Protein AF-A0A7X0UBL9-F1 (afdb_monomer)

Sequence (136 aa):
MKGVYTKIQSGEQHALANAWVKRYEEIGSYGSDPDLKVQTFWVYEAFSDAVQNDPELAWALILAVLELTNNDYVLDNLSAGPLEDLLSMHGAAFIDRAEVRAKTDPDFKRLLSGVWKGGRMSDEVWMRIEKVVSND

Organism: NCBI:txid592050

Radius of gyration: 14.84 Å; Cα contacts (8 Å, |Δi|>4): 138; chains: 1; bounding box: 39×34×41 Å

Nearest PDB structures (foldseek):
  8jas-assembly1_E  TM=2.717E-01  e=2.874E+00  Homo sapiens
  8adg-assembly1_D  TM=2.373E-01  e=9.770E+00  Escherichia coli K-12

Secondary structure (DSSP, 8-state):
---------HHHHHHHHHHHHHHHHHHTSTT--TTHHHHTHHHHHHHHHHHHH-HHHHHHHHHHHHHH---HHHHHHHIIIIIHHHHHHHHHHHHHHHHHHHHH-HHHHHHHHT--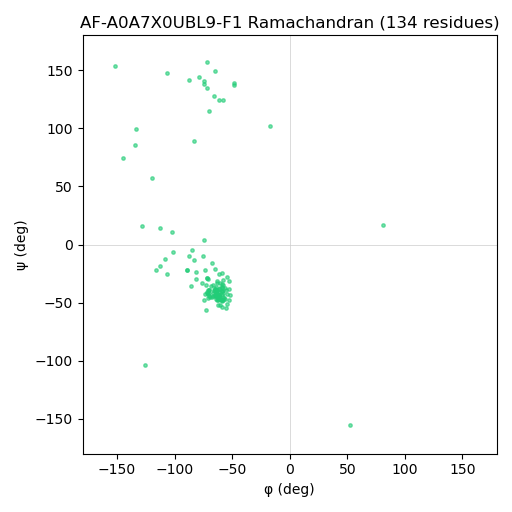-TTTS-HHHHHHHHHHHT--

pLDDT: mean 90.68, std 14.32, range [35.56, 98.69]

Mean predicted aligned error: 5.16 Å

Structure (mmCIF, N/CA/C/O backbone):
data_AF-A0A7X0UBL9-F1
#
_entry.id   AF-A0A7X0UBL9-F1
#
loop_
_atom_site.group_PDB
_atom_site.id
_atom_site.type_symbol
_atom_site.label_atom_id
_atom_site.label_alt_id
_atom_site.label_comp_id
_atom_site.label_asym_id
_atom_site.label_entity_id
_atom_site.label_seq_id
_atom_site.pdbx_PDB_ins_code
_atom_site.Cartn_x
_atom_site.Cartn_y
_atom_site.Cartn_z
_atom_site.occupancy
_atom_site.B_iso_or_equiv
_atom_site.auth_seq_id
_atom_site.auth_comp_id
_atom_site.auth_asym_id
_atom_site.auth_atom_id
_atom_site.pdbx_PDB_model_num
ATOM 1 N N . MET A 1 1 ? 1.543 -9.999 -24.100 1.00 36.41 1 MET A N 1
ATOM 2 C CA . MET A 1 1 ? 2.579 -10.793 -23.410 1.00 36.41 1 MET A CA 1
ATOM 3 C C . MET A 1 1 ? 1.938 -11.313 -22.136 1.00 36.41 1 MET A C 1
ATOM 5 O O . MET A 1 1 ? 1.342 -10.515 -21.432 1.00 36.41 1 MET A O 1
ATOM 9 N N . LYS A 1 2 ? 1.868 -12.638 -21.962 1.00 35.56 2 LYS A N 1
ATOM 10 C CA . LYS A 1 2 ? 1.157 -13.292 -20.851 1.00 35.56 2 LYS A CA 1
ATOM 11 C C . LYS A 1 2 ? 2.098 -13.413 -19.649 1.00 35.56 2 LYS A C 1
ATOM 13 O O . LYS A 1 2 ? 3.284 -13.651 -19.857 1.00 35.56 2 LYS A O 1
ATOM 18 N N . GLY A 1 3 ? 1.533 -13.212 -18.458 1.00 41.53 3 GLY A N 1
ATOM 19 C CA . GLY A 1 3 ? 2.208 -13.009 -17.178 1.00 41.53 3 GLY A CA 1
ATOM 20 C C . GLY A 1 3 ? 3.310 -14.010 -16.849 1.00 41.53 3 GLY A C 1
ATOM 21 O O . GLY A 1 3 ? 3.177 -15.214 -17.070 1.00 41.53 3 GLY A O 1
ATOM 22 N N . VAL A 1 4 ? 4.392 -13.466 -16.298 1.00 41.78 4 VAL A N 1
ATOM 23 C CA . VAL A 1 4 ? 5.550 -14.201 -15.789 1.00 41.78 4 VAL A CA 1
ATOM 24 C C . VAL A 1 4 ? 5.694 -13.886 -14.303 1.00 41.78 4 VAL A C 1
ATOM 26 O O . VAL A 1 4 ? 6.722 -13.392 -13.874 1.00 41.78 4 VAL A O 1
ATOM 29 N N . TYR A 1 5 ? 4.661 -14.150 -13.507 1.00 45.03 5 TYR A N 1
ATOM 30 C CA . TYR A 1 5 ? 4.788 -14.122 -12.050 1.00 45.03 5 TYR A CA 1
ATOM 31 C C . TYR A 1 5 ? 4.100 -15.367 -11.497 1.00 45.03 5 TYR A C 1
ATOM 33 O O . TYR A 1 5 ? 2.907 -15.413 -11.217 1.00 45.03 5 TYR A O 1
ATOM 41 N N . THR A 1 6 ? 4.877 -16.448 -11.459 1.00 49.12 6 THR A N 1
ATOM 42 C CA . THR A 1 6 ? 4.527 -17.654 -10.703 1.00 49.12 6 THR A CA 1
ATOM 43 C C . THR A 1 6 ? 4.746 -17.325 -9.227 1.00 49.12 6 THR A C 1
ATOM 45 O O . THR A 1 6 ? 5.718 -16.638 -8.933 1.00 49.12 6 THR A O 1
ATOM 48 N N . LYS A 1 7 ? 3.864 -17.800 -8.333 1.00 47.28 7 LYS A N 1
ATOM 49 C CA . LYS A 1 7 ? 3.921 -17.669 -6.858 1.00 47.28 7 LYS A CA 1
ATOM 50 C C . LYS A 1 7 ? 5.312 -17.285 -6.325 1.00 47.28 7 LYS A C 1
ATOM 52 O O . LYS A 1 7 ? 6.191 -18.140 -6.221 1.00 47.28 7 LYS A O 1
ATOM 57 N N . ILE A 1 8 ? 5.464 -16.007 -5.990 1.00 56.69 8 ILE A N 1
ATOM 58 C CA . ILE A 1 8 ? 6.684 -15.427 -5.429 1.00 56.69 8 ILE A CA 1
ATOM 59 C C . ILE A 1 8 ? 6.986 -16.122 -4.091 1.00 56.69 8 ILE A C 1
ATOM 61 O O . ILE A 1 8 ? 6.126 -16.183 -3.208 1.00 56.69 8 ILE A O 1
ATOM 65 N N . GLN A 1 9 ? 8.183 -16.697 -3.941 1.00 58.94 9 GLN A N 1
ATOM 66 C CA . GLN A 1 9 ? 8.621 -17.268 -2.657 1.00 58.94 9 GLN A CA 1
ATOM 67 C C . GLN A 1 9 ? 8.924 -16.138 -1.656 1.00 58.94 9 GLN A C 1
ATOM 69 O O . GLN A 1 9 ? 9.250 -15.024 -2.056 1.00 58.94 9 GLN A O 1
ATOM 74 N N . SER A 1 10 ? 8.882 -16.397 -0.344 1.00 61.88 10 SER A N 1
ATOM 75 C CA . SER A 1 10 ? 9.071 -15.353 0.689 1.00 61.88 10 SER A CA 1
ATOM 76 C C . SER A 1 10 ? 10.357 -14.520 0.526 1.00 61.88 10 SER A C 1
ATOM 78 O O . SER A 1 10 ? 10.364 -13.328 0.826 1.00 61.88 10 SER A O 1
ATOM 80 N N . GLY A 1 11 ? 11.436 -15.108 -0.004 1.00 67.12 11 GLY A N 1
ATOM 81 C CA . GLY A 1 11 ? 12.674 -14.383 -0.318 1.00 67.12 11 GLY A CA 1
ATOM 82 C C . GLY A 1 11 ? 12.542 -13.384 -1.476 1.00 67.12 11 GLY A C 1
ATOM 83 O O . GLY A 1 11 ? 13.130 -12.306 -1.432 1.00 67.12 11 GLY A O 1
ATOM 84 N N . GLU A 1 12 ? 11.738 -13.703 -2.488 1.00 75.81 12 GLU A N 1
ATOM 85 C CA . GLU A 1 12 ? 11.482 -12.826 -3.635 1.00 75.81 12 GLU A CA 1
ATOM 86 C C . GLU A 1 12 ? 10.520 -11.683 -3.261 1.00 75.81 12 GLU A C 1
ATOM 88 O O . GLU A 1 12 ? 10.695 -10.557 -3.726 1.00 75.81 12 GLU A O 1
ATOM 93 N 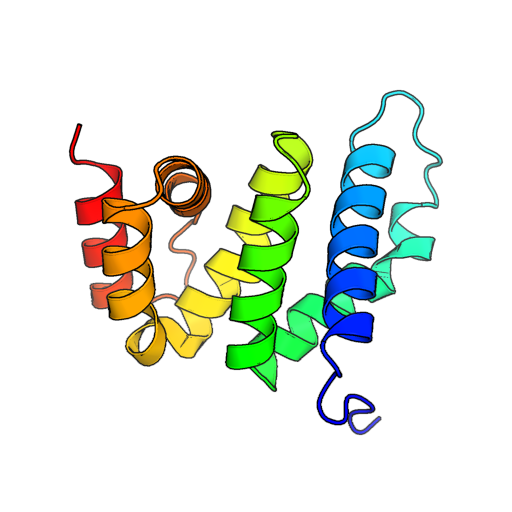N . GLN A 1 13 ? 9.571 -11.927 -2.347 1.00 83.00 13 GLN A N 1
ATOM 94 C CA . GLN A 1 13 ? 8.684 -10.890 -1.801 1.00 83.00 13 GLN A CA 1
ATOM 95 C C . GLN A 1 13 ? 9.488 -9.812 -1.064 1.00 83.00 13 GLN A C 1
ATOM 97 O O . GLN A 1 13 ? 9.300 -8.619 -1.303 1.00 83.00 13 GLN A O 1
ATOM 102 N N . HIS A 1 14 ? 10.428 -10.219 -0.204 1.00 85.88 14 HIS A N 1
ATOM 103 C CA . HIS A 1 14 ? 11.315 -9.273 0.473 1.00 85.88 14 HIS A CA 1
ATOM 104 C C . HIS A 1 14 ? 12.203 -8.505 -0.509 1.00 85.88 14 HIS A C 1
ATOM 106 O O . HIS A 1 14 ? 12.418 -7.309 -0.319 1.00 85.88 14 HIS A O 1
ATOM 112 N N . ALA A 1 15 ? 12.711 -9.150 -1.562 1.00 91.88 15 ALA A N 1
ATOM 113 C CA . ALA A 1 15 ? 13.510 -8.465 -2.577 1.00 91.88 15 ALA A CA 1
ATOM 114 C C . ALA A 1 15 ? 12.698 -7.374 -3.296 1.00 91.88 15 ALA A C 1
ATOM 116 O O . ALA A 1 15 ? 13.190 -6.260 -3.479 1.00 91.88 15 ALA A O 1
ATOM 117 N N . LEU A 1 16 ? 11.444 -7.667 -3.646 1.00 95.56 16 LEU A N 1
ATOM 118 C CA . LEU A 1 16 ? 10.570 -6.712 -4.319 1.00 95.56 16 LEU A CA 1
ATOM 119 C C . LEU A 1 16 ? 10.144 -5.556 -3.396 1.00 95.56 16 LEU A C 1
ATOM 121 O O . LEU A 1 16 ? 10.156 -4.402 -3.822 1.00 95.56 16 LEU A O 1
ATOM 125 N N . ALA A 1 17 ? 9.857 -5.831 -2.121 1.00 96.56 17 ALA A N 1
ATOM 126 C CA . ALA A 1 17 ? 9.583 -4.790 -1.129 1.00 96.56 17 ALA A CA 1
ATOM 127 C C . ALA A 1 17 ? 10.796 -3.860 -0.918 1.00 96.56 17 ALA A C 1
ATOM 129 O O . ALA A 1 17 ? 10.654 -2.639 -0.940 1.00 96.56 17 ALA A O 1
ATOM 130 N N . ASN A 1 18 ? 12.010 -4.413 -0.818 1.00 96.06 18 ASN A N 1
ATOM 131 C CA . ASN A 1 18 ? 13.237 -3.609 -0.758 1.00 96.06 18 ASN A CA 1
ATOM 132 C C . ASN A 1 18 ? 13.443 -2.766 -2.027 1.00 96.06 18 ASN A C 1
ATOM 134 O O . ASN A 1 18 ? 13.874 -1.617 -1.941 1.00 96.06 18 ASN A O 1
ATOM 138 N N . ALA A 1 19 ? 13.121 -3.308 -3.207 1.00 95.88 19 ALA A N 1
ATOM 139 C CA . ALA A 1 19 ? 13.206 -2.563 -4.460 1.00 95.88 19 ALA A CA 1
ATOM 140 C C . ALA A 1 19 ? 12.230 -1.374 -4.493 1.00 95.88 19 ALA A C 1
ATOM 142 O O . ALA A 1 19 ? 12.591 -0.315 -5.008 1.00 95.88 19 ALA A O 1
ATOM 143 N N . TRP A 1 20 ? 11.032 -1.518 -3.910 1.00 97.19 20 TRP A N 1
ATOM 144 C CA . TRP A 1 20 ? 10.082 -0.414 -3.739 1.00 97.19 20 TRP A CA 1
ATOM 145 C C . TRP A 1 20 ? 10.650 0.689 -2.851 1.00 97.19 20 TRP A C 1
ATOM 147 O O . TRP A 1 20 ? 10.680 1.848 -3.269 1.00 97.19 20 TRP A O 1
ATOM 157 N N . VAL A 1 21 ? 11.147 0.325 -1.663 1.00 96.75 21 VAL A N 1
ATOM 158 C CA . VAL A 1 21 ? 11.767 1.277 -0.729 1.00 96.75 21 VAL A CA 1
ATOM 159 C C . VAL A 1 21 ? 12.892 2.031 -1.428 1.00 96.75 21 VAL A C 1
ATOM 161 O O . VAL A 1 21 ? 12.834 3.254 -1.538 1.00 96.75 21 VAL A O 1
ATOM 164 N N . LYS A 1 22 ? 13.848 1.305 -2.018 1.00 94.56 22 LYS A N 1
ATOM 165 C CA . LYS A 1 22 ? 14.989 1.899 -2.718 1.00 94.56 22 LYS A CA 1
ATOM 166 C C . LYS A 1 22 ? 14.556 2.854 -3.832 1.00 94.56 22 LYS A C 1
ATOM 168 O O . LYS A 1 22 ? 15.072 3.964 -3.915 1.00 94.56 22 LYS A O 1
ATOM 173 N N . ARG A 1 23 ? 13.594 2.447 -4.672 1.00 93.81 23 ARG A N 1
ATOM 174 C CA . ARG A 1 23 ? 13.079 3.281 -5.769 1.00 93.81 23 ARG A CA 1
ATOM 175 C C . ARG A 1 23 ? 12.601 4.636 -5.255 1.00 93.81 23 ARG A C 1
ATOM 177 O O . ARG A 1 23 ? 12.975 5.661 -5.819 1.00 93.81 23 ARG A O 1
ATOM 184 N N . TYR A 1 24 ? 11.759 4.649 -4.226 1.00 94.94 24 TYR A N 1
ATOM 185 C CA . TYR A 1 24 ? 11.146 5.890 -3.761 1.00 94.94 24 TYR A CA 1
ATOM 186 C C . TYR A 1 24 ? 12.067 6.710 -2.858 1.00 94.94 24 TYR A C 1
ATOM 188 O O . TYR A 1 24 ? 12.019 7.934 -2.940 1.00 94.94 24 TYR A O 1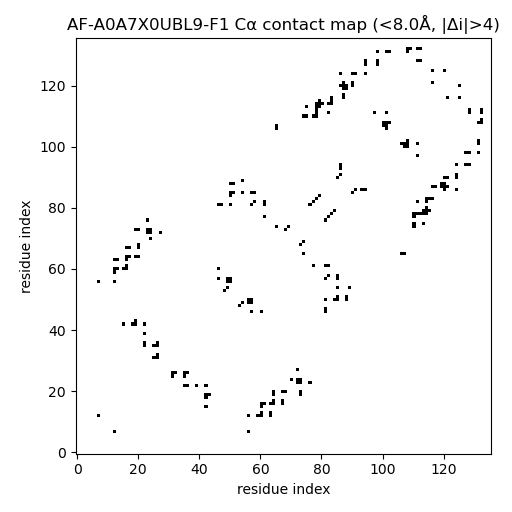
ATOM 196 N N . GLU A 1 25 ? 12.976 6.093 -2.102 1.00 93.81 25 GLU A N 1
ATOM 197 C CA . GLU A 1 25 ? 14.037 6.834 -1.406 1.00 93.81 25 GLU A CA 1
ATOM 198 C C . GLU A 1 25 ? 14.951 7.574 -2.392 1.00 93.81 25 GLU A C 1
ATOM 200 O O . GLU A 1 25 ? 15.238 8.756 -2.200 1.00 93.81 25 GLU A O 1
ATOM 205 N N . GLU A 1 26 ? 15.357 6.920 -3.486 1.00 90.38 26 GLU A N 1
ATOM 206 C CA . GLU A 1 26 ? 16.219 7.530 -4.503 1.00 90.38 26 GLU A CA 1
ATOM 207 C C . GLU A 1 26 ? 15.475 8.592 -5.328 1.00 90.38 26 GLU A C 1
ATOM 209 O O . GLU A 1 26 ? 16.011 9.681 -5.537 1.00 90.38 26 GLU A O 1
ATOM 214 N N . ILE A 1 27 ? 14.228 8.336 -5.745 1.00 89.12 27 ILE A N 1
ATOM 215 C CA . ILE A 1 27 ? 13.402 9.319 -6.474 1.00 89.12 27 ILE A CA 1
ATOM 216 C C . ILE A 1 27 ? 13.065 10.538 -5.606 1.00 89.12 27 ILE A C 1
ATOM 218 O O . ILE A 1 27 ? 13.007 11.654 -6.120 1.00 89.12 27 ILE A O 1
ATOM 222 N N . GLY A 1 28 ? 12.804 10.336 -4.313 1.00 82.81 28 GLY A N 1
ATOM 223 C CA . GLY A 1 28 ? 12.485 11.412 -3.375 1.00 82.81 28 GLY A CA 1
ATOM 224 C C . GLY A 1 28 ? 13.700 12.243 -2.959 1.00 82.81 28 GLY A C 1
ATOM 225 O O . GLY A 1 28 ? 13.541 13.283 -2.320 1.00 82.81 28 GLY A O 1
ATOM 226 N N . SER A 1 29 ? 14.914 11.803 -3.305 1.00 84.00 29 SER A N 1
ATOM 227 C CA . SER A 1 29 ? 16.151 12.472 -2.914 1.00 84.00 29 SER A CA 1
ATOM 228 C C . SER A 1 29 ? 16.462 13.702 -3.778 1.00 84.00 29 SER A C 1
ATOM 230 O O . SER A 1 29 ? 16.229 13.743 -4.988 1.00 84.00 29 SER A O 1
ATOM 232 N N . TYR A 1 30 ? 17.031 14.735 -3.154 1.00 76.88 30 TYR A N 1
ATOM 233 C CA . TYR A 1 30 ? 17.494 15.915 -3.880 1.00 76.88 30 TYR A CA 1
ATOM 234 C C . TYR A 1 30 ? 18.659 15.554 -4.813 1.00 76.88 30 TYR A C 1
ATOM 236 O O . TYR A 1 30 ? 19.664 15.001 -4.370 1.00 76.88 30 TYR A O 1
ATOM 244 N N . GLY A 1 31 ? 18.549 15.919 -6.093 1.00 79.75 31 GLY A N 1
ATOM 245 C CA . GLY A 1 31 ? 19.559 15.590 -7.104 1.00 79.75 31 GLY A CA 1
ATOM 246 C C . GLY A 1 31 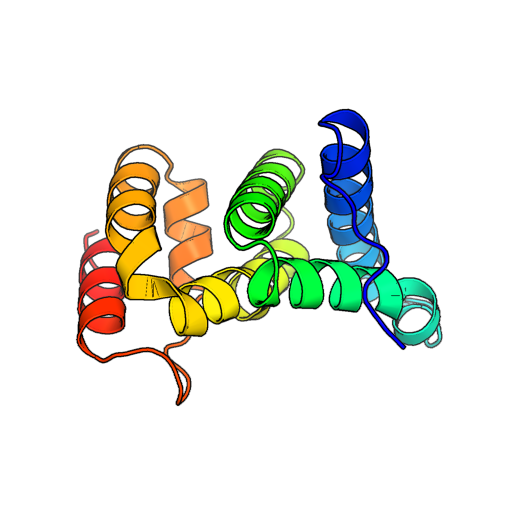? 19.452 14.168 -7.660 1.00 79.75 31 GLY A C 1
ATOM 247 O O . GLY A 1 31 ? 20.415 13.699 -8.263 1.00 79.75 31 GLY A O 1
ATOM 248 N N . SER A 1 32 ? 18.307 13.498 -7.473 1.00 81.38 32 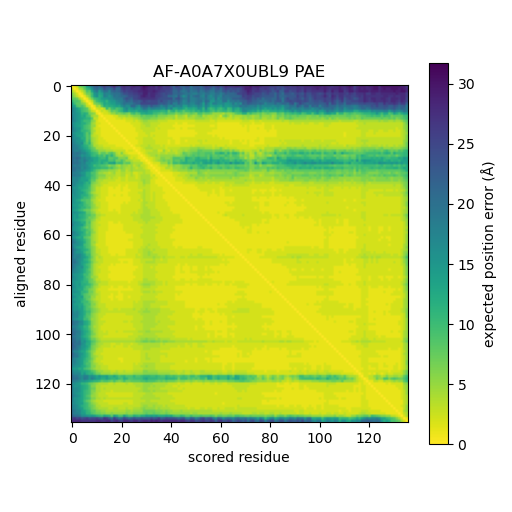SER A N 1
ATOM 249 C CA . SER A 1 32 ? 18.012 12.197 -8.078 1.00 81.38 32 SER A CA 1
ATOM 250 C C . SER A 1 32 ? 18.326 12.193 -9.578 1.00 81.38 32 SER A C 1
ATOM 252 O O . SER A 1 32 ? 17.956 13.139 -10.285 1.00 81.38 32 SER A O 1
ATOM 254 N N . ASP A 1 33 ? 18.940 11.118 -10.074 1.00 84.25 33 ASP A N 1
ATOM 255 C CA . ASP A 1 33 ? 19.139 10.925 -11.511 1.00 84.25 33 ASP A CA 1
ATOM 256 C C . ASP A 1 33 ? 17.768 10.941 -12.231 1.00 84.25 33 ASP A C 1
ATOM 258 O O . ASP A 1 33 ? 16.863 10.184 -11.852 1.00 84.25 33 ASP A O 1
ATOM 262 N N . PRO A 1 34 ? 17.575 11.827 -13.233 1.00 80.88 34 PRO A N 1
ATOM 263 C CA . PRO A 1 34 ? 16.295 11.993 -13.919 1.00 80.88 34 PRO A CA 1
ATOM 264 C C . PRO A 1 34 ? 15.788 10.706 -14.585 1.00 80.88 34 PRO A C 1
ATOM 266 O O . PRO A 1 34 ? 14.573 10.541 -14.728 1.00 80.88 34 PRO A O 1
ATOM 269 N N . ASP A 1 35 ? 16.678 9.772 -14.929 1.00 89.00 35 ASP A N 1
ATOM 270 C CA . ASP A 1 35 ? 16.318 8.519 -15.591 1.00 89.00 35 ASP A CA 1
ATOM 271 C C . ASP A 1 35 ? 15.947 7.397 -14.606 1.00 89.00 35 ASP A C 1
ATOM 273 O O . ASP A 1 35 ? 15.376 6.381 -15.021 1.00 89.00 35 ASP A O 1
ATOM 277 N N . LEU A 1 36 ? 16.169 7.567 -13.293 1.00 85.94 36 LEU A N 1
ATOM 278 C CA . LEU A 1 36 ? 15.860 6.545 -12.278 1.00 85.94 36 LEU A CA 1
ATOM 279 C C . LEU A 1 36 ? 14.399 6.107 -12.316 1.00 85.94 36 LEU A C 1
ATOM 281 O O . LEU A 1 36 ? 14.099 4.921 -12.155 1.00 85.94 36 LEU A O 1
ATOM 285 N N . LYS A 1 37 ? 13.479 7.046 -12.574 1.00 83.19 37 LYS A N 1
ATOM 286 C CA . LYS A 1 37 ? 12.046 6.744 -12.693 1.00 83.19 37 LYS A CA 1
ATOM 287 C C . LYS A 1 37 ? 11.771 5.722 -13.791 1.00 83.19 37 LYS A C 1
ATOM 289 O O . LYS A 1 37 ? 10.942 4.838 -13.571 1.00 83.19 37 LYS A O 1
ATOM 294 N N . VAL A 1 38 ? 12.465 5.833 -14.923 1.00 87.44 38 VAL A N 1
ATOM 295 C CA . VAL A 1 38 ? 12.348 4.918 -16.065 1.00 87.44 38 VAL A CA 1
ATOM 296 C C . VAL A 1 38 ? 13.037 3.595 -15.744 1.00 87.44 38 VAL A C 1
ATOM 298 O O . VAL A 1 38 ? 12.431 2.537 -15.890 1.00 87.44 38 VAL A O 1
ATOM 301 N N . GLN A 1 39 ? 14.267 3.640 -15.228 1.00 90.31 39 GLN A N 1
ATOM 302 C CA . GLN A 1 39 ? 15.070 2.442 -14.949 1.00 90.31 39 GLN A CA 1
ATOM 303 C C . GLN A 1 39 ? 14.444 1.525 -13.892 1.00 90.31 39 GLN A C 1
ATOM 305 O O . G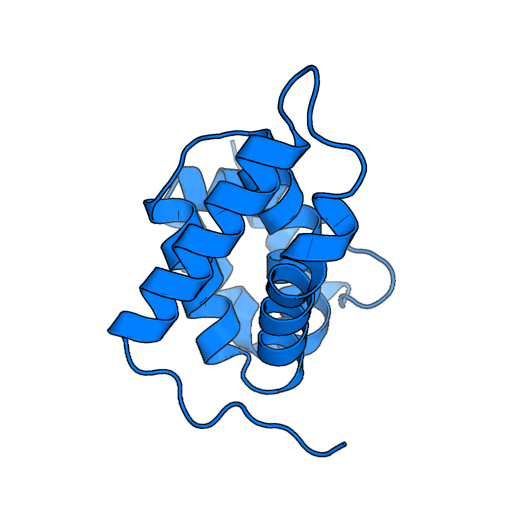LN A 1 39 ? 14.578 0.305 -13.967 1.00 90.31 39 GLN A O 1
ATOM 310 N N . THR A 1 40 ? 13.741 2.095 -12.912 1.00 92.31 40 THR A N 1
ATOM 311 C CA . THR A 1 40 ? 13.093 1.331 -11.836 1.00 92.31 40 THR A CA 1
ATOM 312 C C . THR A 1 40 ? 11.579 1.181 -12.038 1.00 92.31 40 THR A C 1
ATOM 314 O O . THR A 1 40 ? 10.884 0.745 -11.123 1.00 92.31 40 THR A O 1
ATOM 317 N N . PHE A 1 41 ? 11.038 1.534 -13.217 1.00 91.38 41 PHE A N 1
ATOM 318 C CA . PHE A 1 41 ? 9.590 1.478 -13.490 1.00 91.38 41 PHE A CA 1
ATOM 319 C C . PHE A 1 41 ? 9.006 0.072 -13.312 1.00 91.38 41 PHE A C 1
ATOM 321 O O . PHE A 1 41 ? 7.906 -0.067 -12.782 1.00 91.38 41 PHE A O 1
ATOM 328 N N . TRP A 1 42 ? 9.790 -0.961 -13.627 1.00 94.56 42 TRP A N 1
ATOM 329 C CA . TRP A 1 42 ? 9.420 -2.364 -13.436 1.00 94.56 42 TRP A CA 1
ATOM 330 C C . TRP A 1 42 ? 8.992 -2.696 -11.996 1.00 94.56 42 TRP A C 1
ATOM 332 O O . TRP A 1 42 ? 8.191 -3.603 -11.792 1.00 94.56 42 TRP A O 1
ATOM 342 N N . VAL A 1 43 ? 9.498 -1.971 -10.987 1.00 95.50 43 VAL A N 1
ATOM 343 C CA . VAL A 1 43 ? 9.109 -2.167 -9.580 1.00 95.50 43 VAL A CA 1
ATOM 344 C C . VAL A 1 43 ? 7.651 -1.766 -9.377 1.00 95.50 43 VAL A C 1
ATOM 346 O O . VAL A 1 43 ? 6.886 -2.491 -8.750 1.00 95.50 43 VAL A O 1
ATOM 349 N N . TYR A 1 44 ? 7.259 -0.623 -9.945 1.00 94.56 44 TYR A N 1
ATOM 350 C CA . TYR A 1 44 ? 5.870 -0.180 -9.933 1.00 94.56 44 TYR A CA 1
ATOM 351 C C . TYR A 1 44 ? 4.982 -1.149 -10.723 1.00 94.56 44 TYR A C 1
ATOM 353 O O . TYR A 1 44 ? 3.930 -1.546 -10.228 1.00 94.56 44 TYR A O 1
ATOM 361 N N . GLU A 1 45 ? 5.426 -1.585 -11.908 1.00 95.88 45 GLU A N 1
ATOM 362 C CA . GLU A 1 45 ? 4.683 -2.561 -12.717 1.00 95.88 45 GLU A CA 1
ATOM 363 C C . GLU A 1 45 ? 4.465 -3.878 -11.969 1.00 95.88 45 GLU A C 1
ATOM 365 O O . GLU A 1 45 ? 3.369 -4.422 -12.023 1.00 95.88 45 GLU A O 1
ATOM 370 N N . ALA A 1 46 ? 5.458 -4.363 -11.222 1.00 96.50 46 ALA A N 1
ATOM 371 C CA . ALA A 1 46 ? 5.331 -5.589 -10.440 1.00 96.50 46 ALA A CA 1
ATOM 372 C C . ALA A 1 46 ? 4.308 -5.461 -9.296 1.00 96.50 46 ALA A C 1
ATOM 374 O O . ALA A 1 46 ? 3.532 -6.387 -9.066 1.00 96.50 46 ALA A O 1
ATOM 375 N N . PHE A 1 47 ? 4.259 -4.320 -8.599 1.00 97.75 47 PHE A N 1
ATOM 376 C CA . PHE A 1 47 ? 3.216 -4.069 -7.594 1.00 97.75 47 PHE A CA 1
ATOM 377 C C . PHE A 1 47 ? 1.831 -3.943 -8.237 1.00 97.75 47 PHE A C 1
ATOM 379 O O . PHE A 1 47 ? 0.867 -4.506 -7.723 1.00 97.75 47 PHE A O 1
ATOM 386 N N . SER A 1 48 ? 1.729 -3.246 -9.371 1.00 97.06 48 SER A N 1
ATOM 387 C CA . SER A 1 48 ? 0.472 -3.104 -10.112 1.00 97.06 48 SER A CA 1
ATOM 388 C C . SER A 1 48 ? -0.042 -4.455 -10.630 1.00 97.06 48 SER A C 1
ATOM 390 O O . SER A 1 48 ? -1.222 -4.768 -10.471 1.00 97.06 48 SER A O 1
ATOM 392 N N . ASP A 1 49 ? 0.848 -5.296 -11.166 1.00 97.12 49 ASP A N 1
ATOM 393 C CA . ASP A 1 49 ? 0.527 -6.657 -11.602 1.00 97.12 49 ASP A CA 1
ATOM 394 C C . ASP A 1 49 ? 0.072 -7.527 -10.427 1.00 97.12 49 ASP A C 1
ATOM 396 O O . ASP A 1 49 ? -0.950 -8.205 -10.538 1.00 97.12 49 ASP A O 1
ATOM 400 N N . ALA A 1 50 ? 0.750 -7.445 -9.276 1.00 97.19 50 ALA A N 1
ATOM 401 C CA . ALA A 1 50 ? 0.321 -8.138 -8.065 1.00 97.19 50 ALA A CA 1
ATOM 402 C C . ALA A 1 50 ? -1.083 -7.686 -7.639 1.00 97.19 50 ALA A C 1
ATOM 404 O O . ALA A 1 50 ? -1.948 -8.526 -7.419 1.00 97.19 50 ALA A O 1
ATOM 405 N N . VAL A 1 51 ? -1.370 -6.381 -7.590 1.00 98.06 51 VAL A N 1
ATOM 406 C CA . VAL A 1 51 ? -2.720 -5.894 -7.255 1.00 98.06 51 VAL A CA 1
ATOM 407 C C . VAL A 1 51 ? -3.765 -6.454 -8.221 1.00 98.06 51 VAL A C 1
ATOM 409 O O . VAL A 1 51 ? -4.848 -6.863 -7.801 1.00 98.06 51 VAL A O 1
ATOM 412 N N . GLN A 1 52 ? -3.457 -6.505 -9.516 1.00 97.12 52 GLN A N 1
ATOM 413 C CA . GLN A 1 52 ? -4.405 -6.971 -10.520 1.00 97.12 52 GLN A CA 1
ATOM 414 C C . GLN A 1 52 ? -4.619 -8.490 -10.490 1.00 97.12 52 GLN A C 1
ATOM 416 O O . GLN A 1 52 ? -5.757 -8.943 -10.633 1.00 97.12 52 GLN A O 1
ATOM 421 N N . ASN A 1 53 ? -3.545 -9.263 -10.332 1.00 96.81 53 ASN A N 1
ATOM 422 C CA . ASN A 1 53 ? -3.523 -10.692 -10.642 1.00 96.81 53 ASN A CA 1
ATOM 423 C C . ASN A 1 53 ? -3.288 -11.595 -9.418 1.00 96.81 53 ASN A C 1
ATOM 425 O O . ASN A 1 53 ? -3.673 -12.764 -9.458 1.00 96.81 53 ASN A O 1
ATOM 429 N N . ASP A 1 54 ? -2.704 -11.077 -8.335 1.00 97.31 54 ASP A N 1
ATOM 430 C CA . ASP A 1 54 ? -2.450 -11.799 -7.081 1.00 97.31 54 ASP A CA 1
ATOM 431 C C . ASP A 1 54 ? -2.606 -10.860 -5.858 1.00 97.31 54 ASP A C 1
ATOM 433 O O . ASP A 1 54 ? -1.623 -10.422 -5.249 1.00 97.31 54 ASP A O 1
ATOM 437 N N . PRO A 1 55 ? -3.849 -10.501 -5.484 1.00 97.62 55 PRO A N 1
ATOM 438 C CA . PRO A 1 55 ? -4.094 -9.491 -4.454 1.00 97.62 55 PRO A CA 1
ATOM 439 C C . PRO A 1 55 ? -3.599 -9.899 -3.055 1.00 97.62 55 PRO A C 1
ATOM 441 O O . PRO A 1 55 ? -3.343 -9.034 -2.216 1.00 97.62 55 PRO A O 1
ATOM 444 N N . GLU A 1 56 ? -3.410 -11.196 -2.789 1.00 97.56 56 GLU A N 1
ATOM 445 C CA . GLU A 1 56 ? -2.783 -11.660 -1.544 1.00 97.56 56 GLU A CA 1
ATOM 446 C C . GLU A 1 56 ? -1.284 -11.358 -1.518 1.00 97.56 56 GLU A C 1
ATOM 448 O O . GLU A 1 56 ? -0.765 -10.900 -0.497 1.00 97.56 56 GLU A O 1
ATOM 453 N N . LEU A 1 57 ? -0.591 -11.557 -2.643 1.00 96.50 57 LEU A N 1
ATOM 454 C CA . LEU A 1 57 ? 0.794 -11.122 -2.789 1.00 96.50 57 LEU A CA 1
ATOM 455 C C . LEU A 1 57 ? 0.907 -9.600 -2.654 1.00 96.50 57 LEU A C 1
ATOM 457 O O . LEU A 1 57 ? 1.794 -9.128 -1.946 1.00 96.50 57 LEU A O 1
ATOM 461 N N . ALA A 1 58 ? 0.005 -8.831 -3.271 1.00 98.06 58 ALA A N 1
ATOM 462 C CA . ALA A 1 58 ? -0.004 -7.373 -3.139 1.00 98.06 58 ALA A CA 1
ATOM 463 C C . ALA A 1 58 ? -0.136 -6.933 -1.675 1.00 98.06 58 ALA A C 1
ATOM 465 O O . ALA A 1 58 ? 0.658 -6.124 -1.194 1.00 98.06 58 ALA A O 1
ATOM 466 N N . TRP A 1 59 ? -1.084 -7.520 -0.938 1.00 98.12 59 TRP A N 1
ATOM 467 C CA . TRP A 1 59 ? -1.239 -7.276 0.495 1.00 98.12 59 TRP A CA 1
ATOM 468 C C . TRP A 1 59 ? 0.041 -7.594 1.275 1.00 98.12 59 TRP A C 1
ATOM 470 O O . TRP A 1 59 ? 0.487 -6.798 2.101 1.00 98.12 59 TRP A O 1
ATOM 480 N N . ALA A 1 60 ? 0.659 -8.743 1.000 1.00 97.19 60 ALA A N 1
ATOM 481 C CA . ALA A 1 60 ? 1.887 -9.157 1.664 1.00 97.19 60 ALA A CA 1
ATOM 482 C C . ALA A 1 60 ? 3.067 -8.213 1.346 1.00 97.19 60 ALA A C 1
ATOM 484 O O . ALA A 1 60 ? 3.857 -7.894 2.235 1.00 97.19 60 ALA A O 1
ATOM 485 N N . LEU A 1 61 ? 3.179 -7.724 0.107 1.00 97.94 61 LEU A N 1
ATOM 486 C CA . LEU A 1 61 ? 4.187 -6.739 -0.297 1.00 97.94 61 LEU A CA 1
ATOM 487 C C . LEU A 1 61 ? 3.991 -5.392 0.406 1.00 97.94 61 LEU A C 1
ATOM 489 O O . LEU A 1 61 ? 4.967 -4.826 0.887 1.00 97.94 61 LEU A O 1
ATOM 493 N N . ILE A 1 62 ? 2.751 -4.902 0.514 1.00 98.44 62 ILE A N 1
ATOM 494 C CA . ILE A 1 62 ? 2.435 -3.648 1.218 1.00 98.44 62 ILE A CA 1
ATOM 495 C C . ILE A 1 62 ? 2.886 -3.722 2.679 1.00 98.44 62 ILE A C 1
ATOM 497 O O . ILE A 1 62 ? 3.564 -2.817 3.162 1.00 98.44 62 ILE A O 1
ATOM 501 N N . LEU A 1 63 ? 2.560 -4.819 3.369 1.00 97.69 63 LEU A N 1
ATOM 502 C CA . LEU A 1 63 ? 2.988 -5.016 4.754 1.00 97.69 63 LEU A CA 1
ATOM 503 C C . LEU A 1 63 ? 4.512 -5.130 4.873 1.00 97.69 63 LEU A C 1
ATOM 505 O O . LEU A 1 63 ? 5.092 -4.534 5.773 1.00 97.69 63 LEU A O 1
ATOM 509 N N . ALA A 1 64 ? 5.167 -5.829 3.943 1.00 97.00 64 ALA A N 1
ATOM 510 C CA . ALA A 1 64 ? 6.622 -5.933 3.939 1.00 97.00 64 ALA A CA 1
ATOM 511 C C . ALA A 1 64 ? 7.303 -4.569 3.729 1.00 97.00 64 ALA A C 1
ATOM 513 O O . ALA A 1 64 ? 8.296 -4.285 4.385 1.00 97.00 64 ALA A O 1
ATOM 514 N N . VAL A 1 65 ? 6.781 -3.701 2.854 1.00 98.25 65 VAL A N 1
ATOM 515 C CA . VAL A 1 65 ? 7.319 -2.337 2.691 1.00 98.25 65 VAL A CA 1
ATOM 516 C C . VAL A 1 65 ? 7.129 -1.521 3.969 1.00 98.25 65 VAL A C 1
ATOM 518 O O . VAL A 1 65 ? 8.073 -0.864 4.401 1.00 98.25 65 VAL A O 1
ATOM 521 N N . LEU A 1 66 ? 5.945 -1.589 4.586 1.00 97.94 66 LEU A N 1
ATOM 522 C CA . LEU A 1 66 ? 5.650 -0.888 5.838 1.00 97.94 66 LEU A CA 1
ATOM 523 C C . LEU A 1 66 ? 6.604 -1.300 6.973 1.00 97.94 66 LEU A C 1
ATOM 525 O O . LEU A 1 66 ? 7.009 -0.463 7.769 1.00 97.94 66 LEU A O 1
ATOM 529 N N . GLU A 1 67 ? 7.001 -2.573 7.028 1.00 96.62 67 GLU A N 1
ATOM 530 C CA . GLU A 1 67 ? 7.964 -3.079 8.015 1.00 96.62 67 GLU A CA 1
ATOM 531 C C . GLU A 1 67 ? 9.417 -2.648 7.734 1.00 96.62 67 GLU A C 1
ATOM 533 O O . GLU A 1 67 ? 10.246 -2.647 8.645 1.00 96.62 67 GLU A O 1
ATOM 538 N N . LEU A 1 68 ? 9.749 -2.289 6.489 1.00 97.00 68 LEU A N 1
ATOM 539 C CA . LEU A 1 68 ? 11.119 -1.976 6.070 1.00 97.00 68 LEU A CA 1
ATOM 540 C C . LEU A 1 68 ? 11.503 -0.503 6.239 1.00 97.00 68 LEU A C 1
ATOM 542 O O . LEU A 1 68 ? 12.695 -0.199 6.274 1.00 97.00 68 LEU A O 1
ATOM 546 N N . THR A 1 69 ? 10.541 0.420 6.293 1.00 96.75 69 THR A N 1
ATOM 547 C CA . THR A 1 69 ? 10.850 1.855 6.293 1.00 96.75 69 THR A CA 1
ATOM 548 C C . THR A 1 69 ? 9.802 2.694 7.015 1.00 96.75 69 THR A C 1
ATOM 550 O O . THR A 1 69 ? 8.623 2.362 7.058 1.00 96.75 69 THR A O 1
ATOM 553 N N . ASN A 1 70 ? 10.245 3.837 7.532 1.00 95.75 70 ASN A N 1
ATOM 554 C CA . ASN A 1 70 ? 9.404 4.920 8.036 1.00 95.75 70 ASN A CA 1
ATOM 555 C C . ASN A 1 70 ? 9.514 6.190 7.170 1.00 95.75 70 ASN A C 1
ATOM 557 O O . ASN A 1 70 ? 9.129 7.271 7.611 1.00 95.75 70 ASN A O 1
ATOM 561 N N . ASN A 1 71 ? 10.082 6.082 5.963 1.00 96.88 71 ASN A N 1
ATOM 562 C CA . ASN A 1 71 ? 10.241 7.206 5.051 1.00 96.88 71 ASN A CA 1
ATOM 563 C C . ASN A 1 71 ? 8.879 7.651 4.500 1.00 96.88 71 ASN A C 1
ATOM 565 O O . ASN A 1 71 ? 8.243 6.923 3.735 1.00 96.88 71 ASN A O 1
ATOM 569 N N . ASP A 1 72 ? 8.472 8.874 4.844 1.00 96.06 72 ASP A N 1
ATOM 570 C CA . ASP A 1 72 ? 7.173 9.435 4.465 1.00 96.06 72 ASP A CA 1
ATOM 571 C C . ASP A 1 72 ? 6.933 9.400 2.949 1.00 96.06 72 ASP A C 1
ATOM 573 O O . ASP A 1 72 ? 5.877 8.963 2.512 1.00 96.06 72 ASP A O 1
ATOM 577 N N . TYR A 1 73 ? 7.927 9.742 2.120 1.00 96.12 73 TYR A N 1
ATOM 578 C CA . TYR A 1 73 ? 7.748 9.738 0.664 1.00 96.12 73 TYR A CA 1
ATOM 579 C C . TYR A 1 73 ? 7.527 8.325 0.105 1.00 96.12 73 TYR A C 1
ATOM 581 O O . TYR A 1 73 ? 6.758 8.141 -0.842 1.00 96.12 73 TYR A O 1
ATOM 589 N N . VAL A 1 74 ? 8.165 7.308 0.692 1.00 97.69 74 VAL A N 1
ATOM 590 C CA . VAL A 1 74 ? 7.930 5.906 0.314 1.00 97.69 74 VAL A CA 1
ATOM 591 C C . VAL A 1 74 ? 6.514 5.474 0.702 1.00 97.69 74 VAL A C 1
ATOM 593 O O . VAL A 1 74 ? 5.829 4.845 -0.108 1.00 97.69 74 VAL A O 1
ATOM 596 N N . LEU A 1 75 ? 6.072 5.814 1.917 1.00 98.38 75 LEU A N 1
ATOM 597 C CA . LEU A 1 75 ? 4.763 5.423 2.450 1.00 98.38 75 LEU A CA 1
ATOM 598 C C . LEU A 1 75 ? 3.605 6.185 1.784 1.00 98.38 75 LEU A C 1
ATOM 600 O O . LEU A 1 75 ? 2.562 5.592 1.509 1.00 98.38 75 LEU A O 1
ATOM 604 N N . ASP A 1 76 ? 3.797 7.453 1.427 1.00 97.69 76 ASP A N 1
ATOM 605 C CA . ASP A 1 76 ? 2.834 8.244 0.654 1.00 97.69 76 ASP A CA 1
ATOM 606 C C . ASP A 1 76 ? 2.596 7.615 -0.727 1.00 97.69 76 ASP A C 1
ATOM 608 O O . ASP A 1 76 ? 1.457 7.447 -1.158 1.00 97.69 76 ASP A O 1
ATOM 612 N N . ASN A 1 77 ? 3.661 7.175 -1.408 1.00 98.00 77 ASN A N 1
ATOM 613 C CA . ASN A 1 77 ? 3.520 6.471 -2.686 1.00 98.00 77 ASN A CA 1
ATOM 614 C C . ASN A 1 77 ? 2.944 5.054 -2.524 1.00 98.00 77 ASN A C 1
ATOM 616 O O . ASN A 1 77 ? 2.287 4.556 -3.437 1.00 98.00 77 ASN A O 1
ATOM 620 N N . LEU A 1 78 ? 3.192 4.385 -1.392 1.00 98.56 78 LEU A N 1
ATOM 621 C CA . LEU A 1 78 ? 2.622 3.066 -1.103 1.00 98.56 78 LEU A CA 1
ATOM 622 C C . LEU A 1 78 ? 1.108 3.149 -0.836 1.00 98.56 78 LEU A C 1
ATOM 624 O O . LEU A 1 78 ? 0.355 2.279 -1.279 1.00 98.56 78 LEU A O 1
ATOM 628 N N . SER A 1 79 ? 0.669 4.192 -0.127 1.00 98.25 79 SER A N 1
ATOM 629 C CA . SER A 1 79 ? -0.736 4.428 0.224 1.00 98.25 79 SER A CA 1
ATOM 630 C C . SER A 1 79 ? -1.571 4.865 -0.979 1.00 98.25 79 SER A C 1
ATOM 632 O O . SER A 1 79 ? -2.510 4.156 -1.331 1.00 98.25 79 SER A O 1
ATOM 634 N N . ALA A 1 80 ? -1.179 5.946 -1.661 1.00 96.88 80 ALA A N 1
ATOM 635 C CA . ALA A 1 80 ? -1.869 6.493 -2.839 1.00 96.88 80 ALA A CA 1
ATOM 636 C C . ALA A 1 80 ? -1.667 5.669 -4.130 1.00 96.88 80 ALA A C 1
ATOM 638 O O . ALA A 1 80 ? -2.077 6.081 -5.214 1.00 96.88 80 ALA A O 1
ATOM 639 N N . GLY A 1 81 ? -0.980 4.530 -4.036 1.00 96.69 81 GLY A N 1
ATOM 640 C CA . GLY A 1 81 ? -0.761 3.600 -5.137 1.00 96.69 81 GLY A CA 1
ATOM 641 C C . GLY A 1 81 ? -1.212 2.193 -4.744 1.00 96.69 81 GLY A C 1
ATOM 642 O O . GLY A 1 81 ? -2.413 1.942 -4.700 1.00 96.69 81 GLY A O 1
ATOM 643 N N . PRO A 1 82 ? -0.294 1.261 -4.428 1.00 98.19 82 PRO A N 1
ATOM 644 C CA . PRO A 1 82 ? -0.642 -0.142 -4.204 1.00 98.19 82 PRO A CA 1
ATOM 645 C C . PRO A 1 82 ? -1.771 -0.408 -3.198 1.00 98.19 82 PRO A C 1
ATOM 647 O O . PRO A 1 82 ? -2.624 -1.252 -3.470 1.00 98.19 82 PRO A O 1
ATOM 650 N N . LEU A 1 83 ? -1.799 0.273 -2.044 1.00 98.69 83 LEU A N 1
ATOM 651 C CA . LEU A 1 83 ? -2.854 0.049 -1.046 1.00 98.69 83 LEU A CA 1
ATOM 652 C C . LEU A 1 83 ? -4.214 0.578 -1.524 1.00 98.69 83 LEU A C 1
ATOM 654 O O . LEU A 1 83 ? -5.220 -0.123 -1.392 1.00 98.69 83 LEU A O 1
ATOM 658 N N . GLU A 1 84 ? -4.247 1.778 -2.106 1.00 98.56 84 GLU A N 1
ATOM 659 C CA . GLU A 1 84 ? -5.441 2.350 -2.732 1.00 98.56 84 GLU A CA 1
ATOM 660 C C . GLU A 1 84 ? -5.978 1.470 -3.863 1.00 98.56 84 GLU A C 1
ATOM 662 O O . GLU A 1 84 ? -7.174 1.168 -3.893 1.00 98.56 84 GLU A O 1
ATOM 667 N N . ASP A 1 85 ? -5.109 1.030 -4.772 1.00 98.44 85 ASP A N 1
ATOM 668 C CA . ASP A 1 85 ? -5.490 0.202 -5.914 1.00 98.44 85 ASP A CA 1
ATOM 669 C C . ASP A 1 85 ? -6.041 -1.153 -5.444 1.00 98.44 85 ASP A C 1
ATOM 671 O O . ASP A 1 85 ? -7.078 -1.611 -5.937 1.00 98.44 85 ASP A O 1
ATOM 675 N N . LEU A 1 86 ? -5.411 -1.770 -4.434 1.00 98.69 86 LEU A N 1
ATOM 676 C CA . LEU A 1 86 ? -5.886 -3.016 -3.829 1.00 98.69 86 LEU A CA 1
ATOM 677 C C . LEU A 1 86 ? -7.286 -2.851 -3.229 1.00 98.69 86 LEU A C 1
ATOM 679 O O . LEU A 1 86 ? -8.165 -3.676 -3.482 1.00 98.69 86 LEU A O 1
ATOM 683 N N . LEU A 1 87 ? -7.522 -1.784 -2.464 1.00 98.62 87 LEU A N 1
ATOM 684 C CA . LEU A 1 87 ? -8.826 -1.518 -1.848 1.00 98.62 87 LEU A CA 1
ATOM 685 C C . LEU A 1 87 ? -9.876 -1.075 -2.876 1.00 98.62 87 LEU A C 1
ATOM 687 O O . LEU A 1 87 ? -11.061 -1.363 -2.714 1.00 98.62 87 LEU A O 1
ATOM 691 N N . SER A 1 88 ? -9.457 -0.438 -3.965 1.00 98.12 88 SER A N 1
ATOM 692 C CA . SER A 1 88 ? -10.341 -0.066 -5.067 1.00 98.12 88 SER A CA 1
ATOM 693 C C . SER A 1 88 ? -10.825 -1.286 -5.844 1.00 98.12 88 SER A C 1
ATOM 695 O O . SER A 1 88 ? -12.009 -1.386 -6.158 1.00 98.12 88 SER A O 1
ATOM 697 N N . MET A 1 89 ? -9.924 -2.219 -6.159 1.00 97.94 89 MET A N 1
ATOM 698 C CA . MET A 1 89 ? -10.233 -3.387 -6.989 1.00 97.94 89 MET A CA 1
ATOM 699 C C . MET A 1 89 ? -10.810 -4.554 -6.187 1.00 97.94 89 MET A C 1
ATOM 701 O O . MET A 1 89 ? -11.690 -5.262 -6.674 1.00 97.94 89 MET A O 1
ATOM 705 N N . HIS A 1 90 ? -10.330 -4.744 -4.959 1.00 98.25 90 HIS A N 1
ATOM 706 C CA . HIS A 1 90 ? -10.602 -5.928 -4.140 1.00 98.25 90 HIS A CA 1
ATOM 707 C C . HIS A 1 90 ? -11.108 -5.574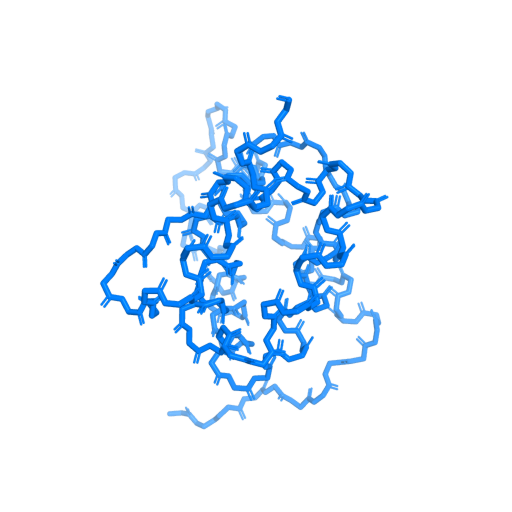 -2.739 1.00 98.25 90 HIS A C 1
ATOM 709 O O . HIS A 1 90 ? -11.120 -6.424 -1.851 1.00 98.25 90 HIS A O 1
ATOM 715 N N . GLY A 1 91 ? -11.557 -4.335 -2.519 1.00 97.88 91 GLY A N 1
ATOM 716 C CA . GLY A 1 91 ? -11.904 -3.823 -1.192 1.00 97.88 91 GLY A CA 1
ATOM 717 C C . GLY A 1 91 ? -12.881 -4.694 -0.409 1.00 97.88 91 GLY A C 1
ATOM 718 O O . GLY A 1 91 ? -12.659 -4.909 0.776 1.00 97.88 91 GLY A O 1
ATOM 719 N N . ALA A 1 92 ? -13.887 -5.288 -1.057 1.00 97.81 92 ALA A N 1
ATOM 720 C CA . ALA A 1 92 ? -14.835 -6.189 -0.394 1.00 97.81 92 ALA A CA 1
ATOM 721 C C . ALA A 1 92 ? -14.161 -7.404 0.284 1.00 97.81 92 ALA A C 1
ATOM 723 O O . ALA A 1 92 ? -14.653 -7.883 1.300 1.00 97.81 92 ALA A O 1
ATOM 724 N N . ALA A 1 93 ? -13.029 -7.884 -0.245 1.00 98.38 93 ALA A N 1
ATOM 725 C CA . ALA A 1 93 ? -12.277 -9.006 0.321 1.00 98.38 93 ALA A CA 1
ATOM 726 C C . ALA A 1 93 ? -11.219 -8.579 1.359 1.00 98.38 93 ALA A C 1
ATOM 728 O O . ALA A 1 93 ? -10.807 -9.394 2.185 1.00 98.38 93 ALA A O 1
ATOM 729 N N . PHE A 1 94 ? -10.769 -7.319 1.331 1.00 98.62 94 PHE A N 1
ATOM 730 C CA . PHE A 1 94 ? -9.636 -6.848 2.142 1.00 98.62 94 PHE A CA 1
ATOM 731 C C . PHE A 1 94 ? -10.004 -5.843 3.236 1.00 98.62 94 PHE A C 1
ATOM 733 O O . PHE A 1 94 ? -9.233 -5.685 4.182 1.00 98.62 94 PHE A O 1
ATOM 740 N N . ILE A 1 95 ? -11.167 -5.192 3.167 1.00 98.56 95 ILE A N 1
ATOM 741 C CA . ILE A 1 95 ? -11.525 -4.122 4.105 1.00 98.56 95 ILE A CA 1
ATOM 742 C C . ILE A 1 95 ? -11.582 -4.612 5.558 1.00 98.56 95 ILE A C 1
ATOM 744 O O . ILE A 1 95 ? -11.021 -3.961 6.433 1.00 98.56 95 ILE A O 1
ATOM 748 N N . ASP A 1 96 ? -12.131 -5.802 5.822 1.00 98.56 96 ASP A N 1
ATOM 749 C CA . ASP A 1 96 ? -12.161 -6.388 7.171 1.00 98.56 96 ASP A CA 1
ATOM 750 C C . ASP A 1 96 ? -10.741 -6.554 7.747 1.00 98.56 96 ASP A C 1
ATOM 752 O O . ASP A 1 96 ? -10.491 -6.280 8.923 1.00 98.56 96 ASP A O 1
ATOM 756 N N . ARG A 1 97 ? -9.780 -6.961 6.907 1.00 98.38 97 ARG A N 1
ATOM 757 C CA . ARG A 1 97 ? -8.370 -7.130 7.295 1.00 98.38 97 ARG A CA 1
ATOM 758 C C . ARG A 1 97 ? -7.703 -5.787 7.564 1.00 98.38 97 ARG A C 1
ATOM 760 O O . ARG A 1 97 ? -6.971 -5.673 8.545 1.00 98.38 97 ARG A O 1
ATOM 767 N N . ALA A 1 98 ? -7.970 -4.784 6.728 1.00 98.31 98 ALA A N 1
ATOM 768 C CA . ALA A 1 98 ? -7.463 -3.429 6.919 1.00 98.31 98 ALA A CA 1
ATOM 769 C C . ALA A 1 98 ? -7.974 -2.817 8.231 1.00 98.31 98 ALA A C 1
ATOM 771 O O . ALA A 1 98 ?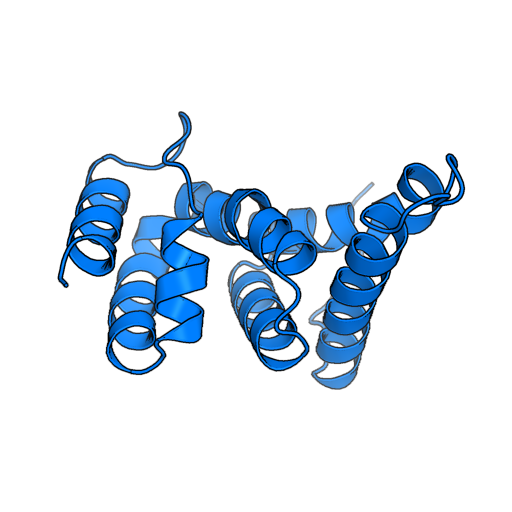 -7.181 -2.277 9.001 1.00 98.31 98 ALA A O 1
ATOM 772 N N . GLU A 1 99 ? -9.263 -2.981 8.545 1.00 98.19 99 GLU A N 1
ATOM 773 C CA . GLU A 1 99 ? -9.838 -2.526 9.814 1.00 98.19 99 GLU A CA 1
ATOM 774 C C . GLU A 1 99 ? -9.201 -3.214 11.026 1.00 98.19 99 GLU A C 1
ATOM 776 O O . GLU A 1 99 ? -8.910 -2.561 12.029 1.00 98.19 99 GLU A O 1
ATOM 781 N N . VAL A 1 100 ? -9.003 -4.536 10.967 1.00 97.94 100 VAL A N 1
ATOM 782 C CA . VAL A 1 100 ? -8.364 -5.288 12.058 1.00 97.94 100 VAL A CA 1
ATOM 783 C C . VAL A 1 100 ? -6.919 -4.839 12.244 1.00 97.94 100 VAL A C 1
ATOM 785 O O . VAL A 1 100 ? -6.524 -4.553 13.373 1.00 97.94 100 VAL A O 1
ATOM 788 N N . ARG A 1 101 ? -6.146 -4.725 11.158 1.00 97.94 101 ARG A N 1
ATOM 789 C CA . ARG A 1 101 ? -4.737 -4.326 11.227 1.00 97.94 101 ARG A CA 1
ATOM 790 C C . ARG A 1 101 ? -4.585 -2.909 11.775 1.00 97.94 101 ARG A C 1
ATOM 792 O O . ARG A 1 101 ? -3.824 -2.724 12.715 1.00 97.94 101 ARG A O 1
ATOM 799 N N . ALA A 1 102 ? -5.357 -1.945 11.275 1.00 97.81 102 ALA A N 1
ATOM 800 C CA . ALA A 1 102 ? -5.297 -0.552 11.724 1.00 97.81 102 ALA A CA 1
ATOM 801 C C . ALA A 1 102 ? -5.644 -0.363 13.214 1.00 97.81 102 ALA A C 1
ATOM 803 O O . ALA A 1 102 ? -5.190 0.594 13.835 1.00 97.81 102 ALA A O 1
ATOM 804 N N . LYS A 1 103 ? -6.424 -1.273 13.816 1.00 95.88 103 LYS A N 1
ATOM 805 C CA . LYS A 1 103 ? -6.698 -1.250 15.265 1.00 95.88 103 LYS A CA 1
ATOM 806 C C . LYS A 1 103 ? -5.493 -1.653 16.111 1.00 95.88 103 LYS A C 1
ATOM 808 O O . LYS A 1 103 ? -5.407 -1.241 17.263 1.00 95.88 103 LYS A O 1
ATOM 813 N N . THR A 1 104 ? -4.612 -2.496 15.580 1.00 95.19 104 THR A N 1
ATOM 814 C CA . THR A 1 104 ? -3.473 -3.065 16.319 1.00 95.19 104 THR A CA 1
ATOM 815 C C . THR A 1 104 ? -2.122 -2.503 15.885 1.00 95.19 104 THR A C 1
ATOM 817 O O . THR A 1 104 ? -1.128 -2.746 16.558 1.00 95.19 104 THR A O 1
ATOM 820 N N . ASP A 1 105 ? -2.080 -1.783 14.766 1.00 97.06 105 ASP A N 1
ATOM 821 C CA . ASP A 1 105 ? -0.869 -1.274 14.130 1.00 97.06 105 ASP A CA 1
ATOM 822 C C . ASP A 1 105 ? -1.066 0.208 13.747 1.00 97.06 105 ASP A C 1
ATOM 824 O O . ASP A 1 105 ? -1.711 0.508 12.733 1.00 97.06 105 ASP A O 1
ATOM 828 N N . PRO A 1 106 ? -0.554 1.143 14.573 1.00 95.88 106 PRO A N 1
ATOM 829 C CA . PRO A 1 106 ? -0.651 2.577 14.312 1.00 95.88 106 PRO A CA 1
ATOM 830 C C . PRO A 1 106 ? 0.030 3.017 13.011 1.00 95.88 106 PRO A C 1
ATOM 832 O O . PRO A 1 106 ? -0.472 3.930 12.352 1.00 95.88 106 PRO A O 1
ATOM 835 N N . ASP A 1 107 ? 1.121 2.362 12.607 1.00 97.31 107 ASP A N 1
ATOM 836 C CA . ASP A 1 107 ? 1.832 2.693 11.370 1.00 97.31 107 ASP A CA 1
ATOM 837 C C . ASP A 1 107 ? 0.996 2.281 10.156 1.00 97.31 107 ASP A C 1
ATOM 839 O O . ASP A 1 107 ? 0.862 3.044 9.197 1.00 97.31 107 ASP A O 1
ATOM 843 N N . PHE A 1 108 ? 0.315 1.132 10.232 1.00 98.38 108 PHE A N 1
ATOM 844 C CA . PHE A 1 108 ? -0.663 0.755 9.214 1.00 98.38 108 PHE A CA 1
ATOM 845 C C . PHE A 1 108 ? -1.869 1.704 9.193 1.00 98.38 108 PHE A C 1
ATOM 847 O O . PHE A 1 108 ? -2.338 2.052 8.111 1.00 98.38 108 PHE A O 1
ATOM 854 N N . LYS A 1 109 ? -2.377 2.161 10.350 1.00 97.88 109 LYS A N 1
ATOM 855 C CA . LYS A 1 109 ? -3.460 3.169 10.394 1.00 97.88 109 LYS A CA 1
ATOM 856 C C . LYS A 1 109 ? -3.029 4.457 9.684 1.00 97.88 109 LYS A C 1
ATOM 858 O O . LYS A 1 109 ? -3.798 4.999 8.891 1.00 97.88 109 LYS A O 1
ATOM 863 N N . ARG A 1 110 ? -1.796 4.916 9.926 1.00 97.56 110 ARG A N 1
ATOM 864 C CA . ARG A 1 110 ? -1.210 6.078 9.245 1.00 97.56 110 ARG A CA 1
ATOM 865 C C . ARG A 1 110 ? -1.086 5.835 7.741 1.00 97.56 110 ARG A C 1
ATOM 867 O O . ARG A 1 110 ? -1.526 6.682 6.972 1.00 97.56 110 ARG A O 1
ATOM 874 N N . LEU A 1 111 ? -0.580 4.677 7.318 1.00 98.44 111 LEU A N 1
ATOM 875 C CA . LEU A 1 111 ? -0.519 4.309 5.901 1.00 98.44 111 LEU A CA 1
ATOM 876 C C . LEU A 1 111 ? -1.916 4.329 5.256 1.00 98.44 111 LEU A C 1
ATOM 878 O O . LEU A 1 111 ? -2.100 4.900 4.186 1.00 98.44 111 LEU A O 1
ATOM 882 N N . LEU A 1 112 ? -2.917 3.755 5.929 1.00 98.44 112 LEU A N 1
ATOM 883 C CA . LEU A 1 112 ? -4.299 3.709 5.453 1.00 98.44 112 LEU A CA 1
ATOM 884 C C . LEU A 1 112 ? -4.917 5.109 5.308 1.00 98.44 112 LEU A C 1
ATOM 886 O O . LEU A 1 112 ? -5.723 5.317 4.407 1.00 98.44 112 LEU A O 1
ATOM 890 N N . SER A 1 113 ? -4.522 6.081 6.138 1.00 97.62 113 SER A N 1
ATOM 891 C CA . SER A 1 113 ? -4.995 7.471 6.016 1.00 97.62 113 SER A CA 1
ATOM 892 C C . SER A 1 113 ? -4.507 8.203 4.761 1.00 97.62 113 SER A C 1
ATOM 894 O O . SER A 1 113 ? -5.085 9.226 4.404 1.00 97.62 113 SER A O 1
ATOM 896 N N . GLY A 1 114 ? -3.484 7.679 4.077 1.00 97.56 114 GLY A N 1
ATOM 897 C CA . GLY A 1 114 ? -2.998 8.211 2.801 1.00 97.56 114 GLY A CA 1
ATOM 898 C C . GLY A 1 114 ? -3.751 7.692 1.571 1.00 97.56 114 GLY A C 1
ATOM 899 O O . GLY A 1 114 ? -3.467 8.137 0.463 1.00 97.56 114 GLY A O 1
ATOM 900 N N . VAL A 1 115 ? -4.692 6.754 1.742 1.00 97.81 115 VAL A N 1
ATOM 901 C CA . VAL A 1 115 ? -5.511 6.201 0.651 1.00 97.81 115 VAL A CA 1
ATOM 902 C C . VAL A 1 115 ? -6.568 7.209 0.212 1.00 97.81 115 VAL A C 1
ATOM 904 O O . VAL A 1 115 ? -7.245 7.813 1.043 1.00 97.81 115 VAL A O 1
ATOM 907 N N . TRP A 1 116 ? -6.781 7.329 -1.097 1.00 96.06 116 TRP A N 1
ATOM 908 C CA . TRP A 1 116 ? -7.839 8.145 -1.673 1.00 96.06 116 TRP A CA 1
ATOM 909 C C . TRP A 1 116 ? -8.941 7.241 -2.223 1.00 96.06 116 TRP A C 1
ATOM 911 O O . TRP A 1 116 ? -8.705 6.141 -2.712 1.00 96.06 116 TRP A O 1
ATOM 921 N N . LYS A 1 117 ? -10.193 7.703 -2.174 1.00 94.88 117 LYS A N 1
ATOM 922 C CA . LYS A 1 117 ? -11.323 6.940 -2.731 1.00 94.88 117 LYS A CA 1
ATOM 923 C C . LYS A 1 117 ? -11.169 6.682 -4.234 1.00 94.88 11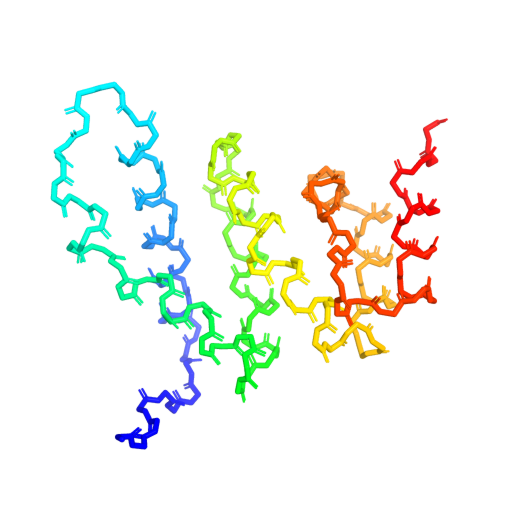7 LYS A C 1
ATOM 925 O O . LYS A 1 117 ? -11.610 5.660 -4.760 1.00 94.88 117 LYS A O 1
ATOM 930 N N . GLY A 1 118 ? -10.634 7.676 -4.943 1.00 86.88 118 GLY A N 1
ATOM 931 C CA . GLY A 1 118 ? -10.664 7.719 -6.399 1.00 86.88 118 GLY A CA 1
ATOM 932 C C . GLY A 1 118 ? -12.082 7.533 -6.962 1.00 86.88 118 GLY A C 1
ATOM 933 O O . GLY A 1 118 ? -13.087 7.822 -6.311 1.00 86.88 118 GLY A O 1
ATOM 934 N N . GLY A 1 119 ? -12.166 7.053 -8.206 1.00 83.25 119 GLY A N 1
ATOM 935 C CA . GLY A 1 119 ? -13.442 6.772 -8.885 1.00 83.25 119 GLY A CA 1
ATOM 936 C C . GLY A 1 119 ? -13.850 5.296 -8.919 1.00 83.25 119 GLY A C 1
ATOM 937 O O . GLY A 1 119 ? -14.927 4.985 -9.420 1.00 83.25 119 GLY A O 1
ATOM 938 N N . ARG A 1 120 ? -12.986 4.380 -8.460 1.00 90.62 120 ARG A N 1
ATOM 939 C CA . ARG A 1 120 ? -13.191 2.923 -8.578 1.00 90.62 120 ARG A CA 1
ATOM 940 C C . ARG A 1 120 ? -13.560 2.250 -7.259 1.00 90.62 120 ARG A C 1
ATOM 942 O O . ARG A 1 120 ? -14.208 1.209 -7.294 1.00 90.62 120 ARG A O 1
ATOM 949 N N . MET A 1 121 ? -13.177 2.827 -6.122 1.00 97.44 121 MET A N 1
ATOM 950 C CA . MET A 1 121 ? -13.502 2.268 -4.816 1.00 97.44 121 MET A CA 1
ATOM 951 C C . MET A 1 121 ? -14.985 2.452 -4.496 1.00 97.44 121 MET A C 1
ATOM 953 O O . MET A 1 121 ? -15.548 3.533 -4.671 1.00 97.44 121 MET A O 1
ATOM 957 N N . SER A 1 122 ? -15.623 1.392 -4.001 1.00 97.94 122 SER A N 1
ATOM 958 C CA . SER A 1 122 ? -17.025 1.459 -3.581 1.00 97.94 122 SER A CA 1
ATOM 959 C C . SER A 1 122 ? -17.218 2.400 -2.386 1.00 97.94 122 SER A C 1
ATOM 961 O O . SER A 1 122 ? -16.353 2.481 -1.510 1.00 97.94 122 SER A O 1
ATOM 963 N N . ASP A 1 123 ? -18.393 3.025 -2.302 1.00 97.88 123 ASP A N 1
ATOM 964 C CA . ASP A 1 123 ? -18.790 3.851 -1.156 1.00 97.88 123 ASP A CA 1
ATOM 965 C C . ASP A 1 123 ? -18.711 3.081 0.165 1.00 97.88 123 ASP A C 1
ATOM 967 O O . ASP A 1 123 ? -18.273 3.631 1.169 1.00 97.88 123 ASP A O 1
ATOM 971 N N . GLU A 1 124 ? -19.094 1.801 0.163 1.00 97.94 124 GLU A N 1
ATOM 972 C CA . GLU A 1 124 ? -19.049 0.948 1.352 1.00 97.94 124 GLU A CA 1
ATOM 973 C C . GLU A 1 124 ? -17.627 0.811 1.904 1.00 97.94 124 GLU A C 1
ATOM 975 O O . GLU A 1 124 ? -17.393 1.070 3.084 1.00 97.94 124 GLU A O 1
ATOM 980 N N . VAL A 1 125 ? -16.669 0.447 1.049 1.00 98.44 125 VAL A N 1
ATOM 981 C CA . VAL A 1 125 ? -15.256 0.328 1.437 1.00 98.44 125 VAL A CA 1
ATOM 982 C C . VAL A 1 125 ? -14.721 1.677 1.914 1.00 98.44 125 VAL A C 1
ATOM 984 O O . VAL A 1 125 ? -14.095 1.738 2.970 1.00 98.44 125 VAL A O 1
ATOM 987 N N . TRP A 1 126 ? -15.019 2.761 1.196 1.00 98.25 126 TRP A N 1
ATOM 988 C CA . TRP A 1 126 ? -14.547 4.095 1.565 1.00 98.25 126 TRP A CA 1
ATOM 989 C C . TRP A 1 126 ? -15.069 4.558 2.928 1.00 98.25 126 TRP A C 1
ATOM 991 O O . TRP A 1 126 ? -14.280 4.964 3.775 1.00 98.25 126 TRP A O 1
ATOM 1001 N N . MET A 1 127 ? -16.373 4.418 3.191 1.00 97.75 127 MET A N 1
ATOM 1002 C CA . MET A 1 127 ? -16.964 4.779 4.487 1.00 97.75 127 MET A CA 1
ATOM 1003 C C . MET A 1 127 ? -16.314 4.017 5.650 1.00 97.75 127 MET A C 1
ATOM 1005 O O . MET A 1 127 ? -16.171 4.545 6.754 1.00 97.75 127 MET A O 1
ATOM 1009 N N . ARG A 1 128 ? -15.927 2.758 5.420 1.00 98.12 128 ARG A N 1
ATOM 1010 C CA . ARG A 1 128 ? -15.243 1.935 6.424 1.00 98.12 128 ARG A CA 1
ATOM 1011 C C . ARG A 1 128 ? -13.810 2.402 6.663 1.00 98.12 128 ARG A C 1
ATOM 1013 O O . ARG A 1 128 ? -13.402 2.483 7.819 1.00 98.12 128 ARG A O 1
ATOM 1020 N N . ILE A 1 129 ? -13.087 2.774 5.606 1.00 97.81 129 ILE A N 1
ATOM 1021 C CA . ILE A 1 129 ? -11.763 3.401 5.720 1.00 97.81 129 ILE A CA 1
ATOM 1022 C C . ILE A 1 129 ? -11.868 4.691 6.532 1.00 97.81 129 ILE A C 1
ATOM 1024 O O . ILE A 1 129 ? -11.188 4.807 7.551 1.00 97.81 129 ILE A O 1
ATOM 1028 N N . GLU A 1 130 ? -12.764 5.607 6.147 1.00 97.25 130 GLU A N 1
ATOM 1029 C CA . GLU A 1 130 ? -12.974 6.886 6.837 1.00 97.25 130 GLU A CA 1
ATOM 1030 C C . GLU A 1 130 ? -13.228 6.673 8.326 1.00 97.25 130 GLU A C 1
ATOM 1032 O O . GLU A 1 130 ? -12.555 7.274 9.158 1.00 97.25 130 GLU A O 1
ATOM 1037 N N . LYS A 1 131 ? -14.121 5.741 8.673 1.00 96.75 131 LYS A N 1
ATOM 1038 C CA . LYS A 1 131 ? -14.425 5.412 10.067 1.00 96.75 131 LYS A CA 1
ATOM 1039 C C . LYS A 1 131 ? -13.201 4.939 10.851 1.00 96.75 131 LYS A C 1
ATOM 1041 O O . LYS A 1 131 ? -13.102 5.223 12.040 1.00 96.75 131 LYS A O 1
ATOM 1046 N N . VAL A 1 132 ? -12.299 4.171 10.244 1.00 95.06 132 VAL A N 1
ATOM 1047 C CA . VAL A 1 132 ? -11.080 3.708 10.922 1.00 95.06 132 VAL A CA 1
ATOM 1048 C C . VAL A 1 132 ? -10.106 4.858 11.137 1.00 95.06 132 VAL A C 1
ATOM 1050 O O . VAL A 1 132 ? -9.561 4.986 12.233 1.00 95.06 132 VAL A O 1
ATOM 1053 N N . VAL A 1 133 ? -9.884 5.682 10.113 1.00 94.19 133 VAL A N 1
ATOM 1054 C CA . VAL A 1 133 ? -8.842 6.717 10.143 1.00 94.19 133 VAL A CA 1
ATOM 1055 C C . VAL A 1 133 ? -9.281 7.985 10.878 1.00 94.19 133 VAL A C 1
ATOM 1057 O O . VAL A 1 133 ? -8.426 8.678 11.412 1.00 94.19 133 VAL A O 1
ATOM 1060 N N . SER A 1 134 ? -10.587 8.261 10.981 1.00 86.62 134 SER A N 1
ATOM 1061 C CA . SER A 1 134 ? -11.131 9.446 11.663 1.00 86.62 134 SER A CA 1
ATOM 1062 C C . SER A 1 134 ? -11.272 9.310 13.182 1.00 86.62 134 SER A C 1
ATOM 1064 O O . SER A 1 134 ? -11.574 10.295 13.848 1.00 86.62 134 SER A O 1
ATOM 1066 N N . ASN A 1 135 ? -11.158 8.099 13.734 1.00 61.69 135 ASN A N 1
ATOM 1067 C CA . ASN A 1 135 ? -11.279 7.881 15.176 1.00 61.69 135 ASN A CA 1
ATOM 1068 C C . ASN A 1 135 ? -9.938 8.176 15.862 1.00 61.69 135 ASN A C 1
ATOM 1070 O O . ASN A 1 135 ? -9.132 7.255 16.020 1.00 61.69 135 ASN A O 1
ATOM 1074 N N . ASP A 1 136 ? -9.733 9.432 16.256 1.00 51.91 136 ASP A N 1
ATOM 1075 C CA . ASP A 1 136 ? -8.759 9.869 17.267 1.00 51.91 136 ASP A CA 1
ATOM 1076 C C . ASP A 1 136 ? -9.496 10.440 18.492 1.00 51.91 136 ASP A C 1
ATOM 1078 O O . ASP A 1 136 ? -10.501 11.168 18.301 1.00 51.91 136 ASP A O 1
#

Foldseek 3Di:
DDDDDDPQDPVRLLVLLVLLVVLQVLVVDDPRDPCSCVVSVVSLVVLVCCLVPPLVSNVSSLVSNLVVDPDPRSLLCSLQGNVQSNCLVPVVPCLVVLLVCVVVPVSSLVSLVSHDCPPRHDPVSVVSSCVSNVDD

Solvent-accessible surface area (backbone atoms only — not comparable to full-atom values): 7706 Å² total; per-residue (Å²): 137,83,89,89,76,71,87,72,51,76,71,54,45,52,52,52,22,50,49,47,48,52,50,33,54,47,66,71,36,91,85,43,65,86,59,50,66,66,76,48,39,66,54,56,50,50,47,53,46,23,38,75,76,36,52,68,58,30,53,53,34,54,53,48,35,58,75,72,53,85,53,62,69,39,44,48,52,41,11,61,33,60,52,26,52,34,43,32,77,42,18,93,81,42,46,71,56,51,55,55,45,35,75,79,31,68,67,54,31,56,37,58,60,48,40,60,58,77,92,66,33,51,68,69,52,44,56,53,49,49,59,61,60,68,68,123

InterPro domains:
  IPR049221 Domain of unknown function DUF6869 [PF21746] (38-134)